Protein AF-A0A550H3U7-F1 (afdb_monomer_lite)

Foldseek 3Di:
DKDKDWPAQQFPDDPVDPDRHHRPWHGPGMFIDPFPLARQLVVPVRTPCVVVCVVPVDDSLVVSVVCVVVVGDDDSNDDDDDDD

Structure (mmCIF, N/CA/C/O backbone):
data_AF-A0A550H3U7-F1
#
_entry.id   AF-A0A550H3U7-F1
#
loop_
_atom_site.group_PDB
_atom_site.id
_atom_site.type_symbol
_atom_site.label_atom_id
_atom_site.label_alt_id
_atom_site.label_comp_id
_atom_site.label_asym_id
_atom_site.label_entity_id
_atom_site.label_seq_id
_atom_site.pdbx_PDB_ins_code
_atom_site.Cartn_x
_atom_site.Cartn_y
_atom_site.Cartn_z
_atom_site.occupancy
_atom_site.B_iso_or_equiv
_atom_site.auth_seq_id
_atom_site.auth_comp_id
_atom_site.auth_asym_id
_atom_site.auth_atom_id
_atom_site.pdbx_PDB_model_num
ATOM 1 N N . MET A 1 1 ? 10.374 -13.331 -8.882 1.00 81.12 1 MET A N 1
ATOM 2 C CA . MET A 1 1 ? 10.084 -13.525 -7.439 1.00 81.12 1 MET A CA 1
ATOM 3 C C . MET A 1 1 ? 8.629 -13.133 -7.237 1.00 81.12 1 MET A C 1
ATOM 5 O O . MET A 1 1 ? 8.157 -12.329 -8.025 1.00 81.12 1 MET A O 1
ATOM 9 N N . SER A 1 2 ? 7.903 -13.709 -6.283 1.00 93.88 2 SER A N 1
ATOM 10 C CA . SER A 1 2 ? 6.462 -13.441 -6.133 1.00 93.88 2 SER A CA 1
ATOM 11 C C . SER A 1 2 ? 6.196 -12.720 -4.820 1.00 93.88 2 SER A C 1
ATOM 13 O O . SER A 1 2 ? 6.746 -13.104 -3.789 1.00 93.88 2 SER A O 1
ATOM 15 N N . TYR A 1 3 ? 5.357 -11.691 -4.872 1.00 96.62 3 TYR A N 1
ATOM 16 C CA . TYR A 1 3 ? 5.014 -10.826 -3.751 1.00 96.62 3 TYR A CA 1
ATOM 17 C C . TYR A 1 3 ? 3.510 -10.880 -3.513 1.00 96.62 3 TYR A C 1
ATOM 19 O O . TYR A 1 3 ? 2.724 -10.890 -4.463 1.00 96.62 3 TYR A O 1
ATOM 27 N N . VAL A 1 4 ? 3.125 -10.913 -2.240 1.00 96.62 4 VAL A N 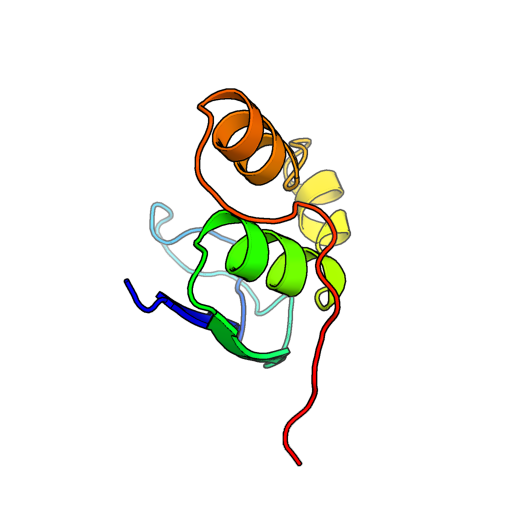1
ATOM 28 C CA . VAL A 1 4 ? 1.732 -10.887 -1.791 1.00 96.62 4 VAL A CA 1
ATOM 29 C C . VAL A 1 4 ? 1.630 -9.898 -0.638 1.00 96.62 4 VAL A C 1
ATOM 31 O O . VAL A 1 4 ? 2.466 -9.928 0.264 1.00 96.62 4 VAL A O 1
ATOM 34 N N . SER A 1 5 ? 0.619 -9.035 -0.671 1.00 94.88 5 SER A N 1
ATOM 35 C CA . SER A 1 5 ? 0.341 -8.045 0.369 1.00 94.88 5 SER A CA 1
ATOM 36 C C . SER A 1 5 ? -1.121 -8.140 0.785 1.00 94.88 5 SER A C 1
ATOM 38 O O . SER A 1 5 ? -2.006 -8.284 -0.058 1.00 94.88 5 SER A O 1
ATOM 40 N N . PHE A 1 6 ? -1.367 -8.091 2.090 1.00 95.31 6 PHE A N 1
ATOM 41 C CA . PHE A 1 6 ? -2.696 -8.191 2.683 1.00 95.31 6 PHE A CA 1
ATOM 42 C C . PHE A 1 6 ? -3.083 -6.815 3.214 1.00 95.31 6 PHE A C 1
ATOM 44 O O . PHE A 1 6 ? -2.546 -6.365 4.224 1.00 95.31 6 PHE A O 1
ATOM 51 N N . ALA A 1 7 ? -4.016 -6.149 2.544 1.00 94.50 7 ALA A N 1
ATOM 52 C CA . ALA A 1 7 ? -4.497 -4.835 2.944 1.00 94.50 7 ALA A CA 1
ATOM 53 C C . ALA A 1 7 ? -5.759 -4.994 3.789 1.00 94.50 7 ALA A C 1
ATOM 55 O O . ALA A 1 7 ? -6.868 -4.739 3.329 1.00 94.50 7 ALA A O 1
ATOM 56 N N . LYS A 1 8 ? -5.592 -5.470 5.023 1.00 95.00 8 LYS A N 1
ATOM 57 C CA . LYS A 1 8 ? -6.715 -5.812 5.892 1.00 95.00 8 LYS A CA 1
ATOM 58 C C . LYS A 1 8 ? -6.711 -4.981 7.165 1.00 95.00 8 LYS A C 1
ATOM 60 O O . LYS A 1 8 ? -5.731 -5.017 7.899 1.00 95.00 8 LYS A O 1
ATOM 65 N N . ASP A 1 9 ? -7.833 -4.306 7.421 1.00 94.31 9 ASP A N 1
ATOM 66 C CA . ASP A 1 9 ? -8.123 -3.587 8.667 1.00 94.31 9 ASP A CA 1
ATOM 67 C C . ASP A 1 9 ? -6.941 -2.723 9.148 1.00 94.31 9 ASP A C 1
ATOM 69 O O . ASP A 1 9 ? -6.421 -2.901 10.246 1.00 94.31 9 ASP A O 1
ATOM 73 N N . ILE A 1 10 ? -6.493 -1.796 8.296 1.00 93.81 10 ILE A N 1
ATOM 74 C CA . ILE A 1 10 ? -5.301 -0.975 8.530 1.00 93.81 10 ILE A CA 1
ATOM 75 C C . ILE A 1 10 ? -5.585 0.030 9.641 1.00 93.81 10 ILE A C 1
ATOM 77 O O . ILE A 1 10 ? -6.503 0.856 9.552 1.00 93.81 10 ILE A O 1
ATOM 81 N N . THR A 1 11 ? -4.776 -0.040 10.689 1.00 94.62 11 THR A N 1
ATOM 82 C CA . THR A 1 11 ? -4.960 0.722 11.917 1.00 94.62 11 THR A CA 1
ATOM 83 C C . THR A 1 11 ? -4.212 2.043 11.888 1.00 94.62 11 THR A C 1
ATOM 85 O O . THR A 1 11 ? -3.296 2.250 11.095 1.00 94.62 11 THR A O 1
ATOM 88 N N . GLN A 1 12 ? -4.623 2.957 12.764 1.00 92.38 12 GLN A N 1
ATOM 89 C CA . GLN A 1 12 ? -4.025 4.280 12.866 1.00 92.38 12 GLN A CA 1
ATOM 90 C C . GLN A 1 12 ? -2.528 4.169 13.143 1.00 92.38 12 GLN A C 1
ATOM 92 O O . GLN A 1 12 ? -1.727 4.770 12.434 1.00 92.38 12 GLN A O 1
ATOM 97 N N . TYR A 1 13 ? -2.154 3.399 14.157 1.00 92.00 13 TYR A N 1
ATOM 98 C CA . TYR A 1 13 ? -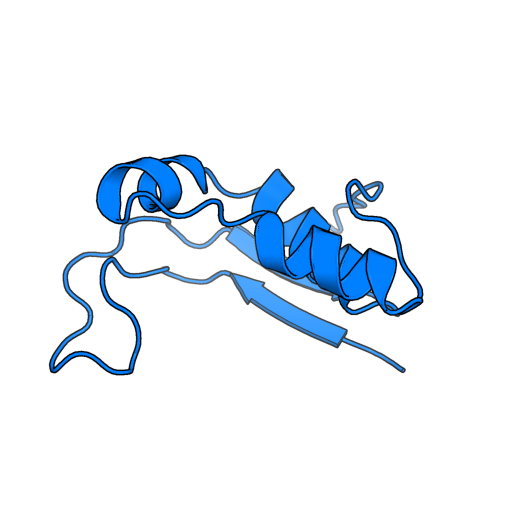0.790 3.320 14.645 1.00 92.00 13 TYR A CA 1
ATOM 99 C C . TYR A 1 13 ? -0.057 2.101 14.090 1.00 92.00 13 TYR A C 1
ATOM 101 O O . TYR A 1 13 ? -0.614 1.005 14.029 1.00 92.00 13 TYR A O 1
ATOM 109 N N . CYS A 1 14 ? 1.209 2.306 13.718 1.00 86.31 14 CYS A N 1
ATOM 110 C CA . CYS A 1 14 ? 2.115 1.232 13.327 1.00 86.31 14 CYS A CA 1
ATOM 111 C C . CYS A 1 14 ? 2.421 0.303 14.507 1.00 86.31 14 CYS A C 1
ATOM 113 O O . CYS A 1 14 ? 2.419 0.731 15.661 1.00 86.31 14 CYS A O 1
ATOM 115 N N . ASP A 1 15 ? 2.841 -0.922 14.195 1.00 88.75 15 ASP A N 1
ATOM 116 C CA . ASP A 1 15 ? 3.188 -1.978 15.162 1.00 88.75 15 ASP A CA 1
ATOM 117 C C . ASP A 1 15 ? 4.276 -1.596 16.180 1.00 88.75 15 ASP A C 1
ATOM 119 O O . ASP A 1 15 ? 4.475 -2.278 17.183 1.00 88.75 15 ASP A O 1
ATOM 123 N N . CYS A 1 16 ? 5.007 -0.508 15.934 1.00 89.19 16 CYS A N 1
ATOM 124 C CA . CYS A 1 16 ? 5.999 0.018 16.864 1.00 89.19 16 CYS A CA 1
ATOM 125 C C . CYS A 1 16 ? 5.392 0.802 18.041 1.00 89.19 16 CYS A C 1
ATOM 127 O O . CYS A 1 16 ? 6.115 1.133 18.983 1.00 89.19 16 CYS A O 1
ATOM 129 N N . LEU A 1 17 ? 4.097 1.122 17.998 1.00 92.50 17 LEU A N 1
ATOM 130 C CA . LEU A 1 17 ? 3.385 1.846 19.048 1.00 92.50 17 LEU A CA 1
ATOM 131 C C . LEU A 1 17 ? 2.692 0.870 20.022 1.00 92.50 17 LEU A C 1
ATOM 133 O O . LEU A 1 17 ? 2.363 -0.251 19.643 1.00 92.50 17 LEU A O 1
ATOM 137 N N . PRO A 1 18 ? 2.427 1.272 21.284 1.00 91.69 18 PRO A N 1
ATOM 138 C CA . PRO A 1 18 ? 1.884 0.378 22.320 1.00 91.69 18 PRO A CA 1
ATOM 139 C C . PRO A 1 18 ? 0.489 -0.207 22.044 1.00 91.69 18 PRO A C 1
ATOM 141 O O . PRO A 1 18 ? 0.029 -1.064 22.797 1.00 91.69 18 PRO A O 1
ATOM 144 N N . GLY A 1 19 ? -0.207 0.271 21.014 1.00 94.19 19 GLY A N 1
ATOM 145 C CA . GLY A 1 19 ? -1.497 -0.249 20.585 1.00 94.19 19 GLY A CA 1
ATOM 146 C C . GLY A 1 19 ? -1.884 0.274 19.198 1.00 94.19 19 GLY A C 1
ATOM 147 O O . GLY A 1 19 ? -1.371 1.314 18.787 1.00 94.19 19 GLY A O 1
ATOM 148 N N . PRO A 1 20 ? -2.797 -0.419 18.493 1.00 91.81 20 PRO A N 1
ATOM 149 C CA . PRO A 1 20 ? -3.135 -0.127 17.095 1.00 91.81 20 PRO A CA 1
ATOM 150 C C . PRO A 1 20 ? -3.975 1.147 16.903 1.00 91.81 20 PRO A C 1
ATOM 152 O O . PRO A 1 20 ? -3.955 1.756 15.835 1.00 91.81 20 PRO A O 1
ATOM 155 N N . GLY A 1 21 ? -4.706 1.580 17.935 1.00 94.00 21 GLY A N 1
ATOM 156 C CA . GLY A 1 21 ? -5.718 2.628 17.795 1.00 94.00 21 GLY A CA 1
ATOM 157 C C . GLY A 1 21 ? -6.954 2.106 17.061 1.00 94.00 21 GLY A C 1
ATOM 158 O O . GLY A 1 21 ? -7.333 0.949 17.234 1.00 94.00 21 GLY A O 1
ATOM 159 N N . GLU A 1 22 ? -7.576 2.962 16.255 1.00 94.06 22 GLU A N 1
ATOM 160 C CA . GLU A 1 22 ? -8.764 2.614 15.470 1.00 94.06 22 GLU A CA 1
ATOM 161 C C . GLU A 1 22 ? -8.389 2.086 14.080 1.00 94.06 22 GLU A C 1
ATOM 163 O O . GL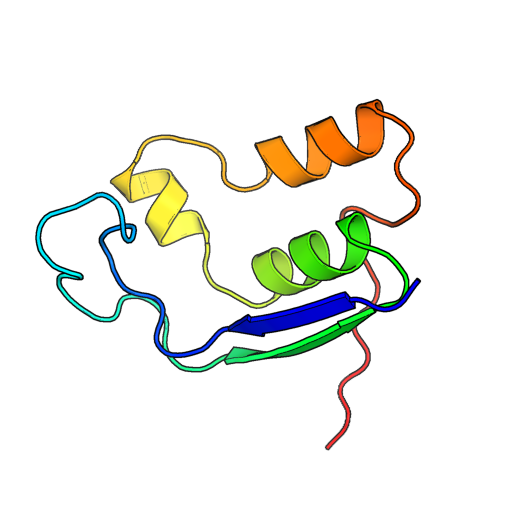U A 1 22 ? -7.342 2.437 13.529 1.00 94.06 22 GLU A O 1
ATOM 168 N N . VAL A 1 23 ? -9.268 1.277 13.482 1.00 94.94 23 VAL A N 1
ATOM 169 C CA . VAL A 1 23 ? -9.162 0.908 12.061 1.00 94.94 23 VAL A CA 1
ATOM 170 C C . VAL A 1 23 ? -9.514 2.130 11.215 1.00 94.94 23 VAL A C 1
ATOM 172 O O . VAL A 1 23 ? -10.640 2.624 11.263 1.00 94.94 23 VAL A O 1
ATOM 175 N N . VAL A 1 24 ? -8.548 2.614 10.435 1.00 94.75 24 VAL A N 1
ATOM 176 C CA . VAL A 1 24 ? -8.686 3.813 9.593 1.00 94.75 24 VAL A CA 1
ATOM 177 C C . VAL A 1 24 ? -9.025 3.435 8.154 1.00 94.75 24 VAL A C 1
ATOM 179 O O . VAL A 1 24 ? -9.795 4.137 7.501 1.00 94.75 24 VAL A O 1
ATOM 182 N N . ILE A 1 25 ? -8.515 2.297 7.673 1.00 93.50 25 ILE A N 1
ATOM 183 C CA . ILE A 1 25 ? -8.840 1.756 6.350 1.00 93.50 25 ILE A CA 1
ATOM 184 C C . ILE A 1 25 ? -9.352 0.328 6.521 1.00 93.50 25 ILE A C 1
ATOM 186 O O . ILE A 1 25 ? -8.691 -0.517 7.118 1.00 93.50 25 ILE A O 1
ATOM 190 N N . LYS A 1 26 ? -10.559 0.068 6.016 1.00 92.81 26 LYS A N 1
ATOM 191 C CA . LYS A 1 26 ? -11.177 -1.265 6.045 1.00 92.81 26 LYS A CA 1
ATOM 192 C C . LYS A 1 26 ? -10.473 -2.212 5.072 1.00 92.81 26 LYS A C 1
ATOM 194 O O . LYS A 1 26 ? -9.701 -1.769 4.230 1.00 92.81 26 LYS A O 1
ATOM 199 N N . ASP A 1 27 ? -10.773 -3.503 5.184 1.00 94.56 27 ASP A N 1
ATOM 200 C CA . ASP A 1 27 ? -10.306 -4.531 4.249 1.00 94.56 27 ASP A CA 1
ATOM 201 C C . ASP A 1 27 ? -10.436 -4.099 2.771 1.00 94.56 27 ASP A C 1
ATOM 203 O O . ASP A 1 27 ? -11.534 -3.827 2.279 1.00 94.56 27 ASP A O 1
ATOM 207 N N . ALA A 1 28 ? -9.287 -4.012 2.100 1.00 92.75 28 ALA A N 1
ATOM 208 C CA . ALA A 1 28 ? -9.110 -3.673 0.691 1.00 92.75 28 ALA A CA 1
ATOM 209 C C . ALA A 1 28 ? -8.608 -4.879 -0.131 1.00 92.75 28 ALA A C 1
ATOM 211 O O . ALA A 1 28 ? -8.257 -4.733 -1.301 1.00 92.75 28 ALA A O 1
ATOM 212 N N . GLY A 1 29 ? -8.590 -6.074 0.468 1.00 94.25 29 GLY A N 1
ATOM 213 C CA . GLY A 1 29 ? -8.270 -7.330 -0.192 1.00 94.25 29 GLY A CA 1
ATOM 214 C C . GLY A 1 29 ? -6.789 -7.710 -0.171 1.00 94.25 29 GLY A C 1
AT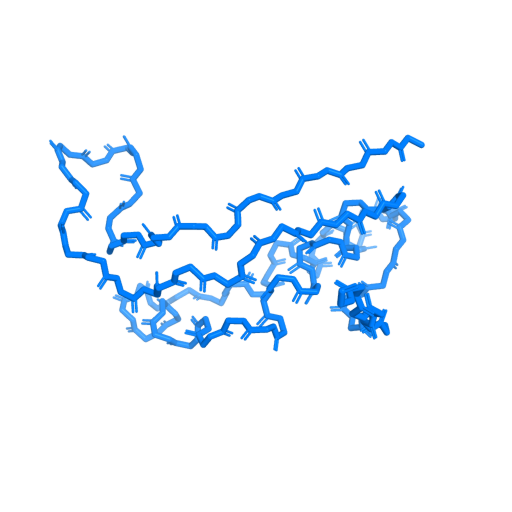OM 215 O O . GLY A 1 29 ? -5.987 -7.268 0.658 1.00 94.25 29 GLY A O 1
ATOM 216 N N . ILE A 1 30 ? -6.440 -8.611 -1.088 1.00 96.12 30 ILE A N 1
ATOM 217 C CA . ILE A 1 30 ? -5.102 -9.187 -1.229 1.00 96.12 30 ILE A CA 1
ATOM 218 C C . ILE A 1 30 ? -4.542 -8.766 -2.582 1.00 96.12 30 ILE A C 1
ATOM 220 O O . ILE A 1 30 ? -5.174 -8.965 -3.618 1.00 96.12 30 ILE A O 1
ATOM 224 N N . PHE A 1 31 ? -3.329 -8.232 -2.569 1.00 96.69 31 PHE A N 1
ATOM 225 C CA . PHE A 1 31 ? -2.585 -7.842 -3.756 1.00 96.69 31 PHE A CA 1
ATOM 226 C C . PHE A 1 31 ? -1.540 -8.912 -4.056 1.00 96.69 31 PHE A C 1
ATOM 228 O O . PHE A 1 31 ? -0.936 -9.470 -3.139 1.00 96.69 31 PHE A O 1
ATOM 235 N N . ALA A 1 32 ? -1.305 -9.190 -5.336 1.00 96.50 32 ALA A N 1
ATOM 236 C CA . ALA A 1 32 ? -0.268 -10.109 -5.784 1.00 96.50 32 ALA A CA 1
ATOM 237 C C . ALA A 1 32 ? 0.439 -9.547 -7.020 1.00 96.50 32 ALA A C 1
ATOM 239 O O . ALA A 1 32 ? -0.194 -8.955 -7.893 1.00 96.50 32 ALA A O 1
ATOM 240 N N . SER A 1 33 ? 1.759 -9.712 -7.081 1.00 96.81 33 SER A N 1
ATOM 241 C CA . SER A 1 33 ? 2.599 -9.169 -8.152 1.00 96.81 33 SER A CA 1
ATOM 242 C C . SER A 1 33 ? 3.929 -9.919 -8.235 1.00 96.81 33 SER A C 1
ATOM 244 O O . SER A 1 33 ? 4.386 -10.514 -7.259 1.00 96.81 33 SER A O 1
ATOM 246 N N . GLU A 1 34 ? 4.597 -9.852 -9.384 1.00 96.56 34 GLU A N 1
ATOM 247 C CA . GLU A 1 34 ? 5.998 -10.282 -9.528 1.00 96.56 34 GLU A CA 1
ATOM 248 C C . GLU A 1 34 ? 7.004 -9.173 -9.179 1.00 96.56 34 GLU A C 1
ATOM 250 O O . GLU A 1 34 ? 8.211 -9.404 -9.150 1.00 96.56 34 GLU A O 1
ATOM 255 N N . SER A 1 35 ? 6.503 -7.972 -8.882 1.00 96.50 35 SER A N 1
ATOM 256 C CA . SER A 1 35 ? 7.289 -6.800 -8.508 1.00 96.50 35 SER A CA 1
ATOM 257 C C . SER A 1 35 ? 6.841 -6.224 -7.158 1.00 96.50 35 SER A C 1
ATOM 259 O O . SER A 1 35 ? 5.637 -5.993 -6.976 1.00 96.50 35 SER A O 1
ATOM 261 N N . PRO A 1 36 ? 7.792 -5.897 -6.259 1.00 95.69 36 PRO A N 1
ATOM 262 C CA . PRO A 1 36 ? 7.492 -5.218 -5.003 1.00 95.69 36 PRO A CA 1
ATOM 263 C C . PRO A 1 36 ? 7.134 -3.735 -5.215 1.00 95.69 36 PRO A C 1
ATOM 265 O O . PRO A 1 36 ? 6.328 -3.181 -4.485 1.00 95.69 36 PRO A O 1
ATOM 268 N N . VAL A 1 37 ? 7.661 -3.080 -6.255 1.00 97.56 37 VAL A N 1
ATOM 269 C CA . VAL A 1 37 ? 7.281 -1.689 -6.566 1.00 97.56 37 VAL A CA 1
ATOM 270 C C . VAL A 1 37 ? 5.828 -1.638 -7.034 1.00 97.56 37 VAL A C 1
ATOM 272 O O . VAL A 1 37 ? 5.057 -0.801 -6.572 1.00 97.56 37 VAL A O 1
ATOM 275 N N . SER A 1 38 ? 5.435 -2.570 -7.908 1.00 97.81 38 SER A N 1
ATOM 276 C CA . SER A 1 38 ? 4.060 -2.630 -8.402 1.00 97.81 38 SER A CA 1
ATOM 277 C C . SER A 1 38 ? 3.065 -3.045 -7.317 1.00 97.81 38 SER A C 1
ATOM 279 O O . SER A 1 38 ? 1.935 -2.574 -7.341 1.00 97.81 38 SER A O 1
ATOM 281 N N . ILE A 1 39 ? 3.425 -3.906 -6.357 1.00 97.00 39 ILE A N 1
ATOM 282 C CA . ILE A 1 39 ? 2.468 -4.277 -5.301 1.00 97.00 39 ILE A CA 1
ATOM 283 C C . ILE A 1 39 ? 2.177 -3.100 -4.363 1.00 97.00 39 ILE A C 1
ATOM 285 O O . ILE A 1 39 ? 1.009 -2.835 -4.083 1.00 97.00 39 ILE A O 1
ATOM 289 N N . ASP A 1 40 ? 3.204 -2.342 -3.970 1.00 96.62 40 ASP A N 1
ATOM 290 C CA . ASP A 1 40 ? 3.047 -1.176 -3.095 1.00 96.62 40 ASP A CA 1
ATOM 291 C C . ASP A 1 40 ? 2.357 -0.016 -3.826 1.00 96.62 40 ASP A C 1
ATOM 293 O O . ASP A 1 40 ? 1.468 0.634 -3.274 1.00 96.62 40 ASP A O 1
ATOM 297 N N . GLY A 1 41 ? 2.697 0.204 -5.102 1.00 96.94 41 GLY A N 1
ATOM 298 C CA . GLY A 1 41 ? 2.016 1.183 -5.951 1.00 96.94 41 GLY A CA 1
ATOM 299 C C . GLY A 1 41 ? 0.538 0.843 -6.172 1.00 96.94 41 GLY A C 1
ATOM 300 O O . GLY A 1 41 ? -0.315 1.726 -6.116 1.00 96.94 41 GLY A O 1
ATOM 301 N N . ALA A 1 42 ? 0.205 -0.437 -6.374 1.00 96.81 42 ALA A N 1
ATOM 302 C CA . ALA A 1 42 ? -1.184 -0.884 -6.486 1.00 96.81 42 ALA A CA 1
ATOM 303 C C . ALA A 1 42 ? -1.945 -0.715 -5.165 1.00 96.81 42 ALA A C 1
ATOM 305 O O . ALA A 1 42 ? -3.070 -0.223 -5.177 1.00 96.81 42 ALA A O 1
ATOM 306 N N . PHE A 1 43 ? -1.324 -1.079 -4.040 1.00 96.25 43 PHE A N 1
ATOM 307 C CA . PHE A 1 43 ? -1.889 -0.899 -2.707 1.00 96.25 43 PHE A CA 1
ATOM 308 C C . PHE A 1 43 ? -2.258 0.568 -2.455 1.00 96.25 43 PHE A C 1
ATOM 310 O O . PHE A 1 43 ? -3.430 0.865 -2.226 1.00 96.25 43 PHE A O 1
ATOM 317 N N . LEU A 1 44 ? -1.298 1.491 -2.596 1.00 95.75 44 LEU A N 1
ATOM 318 C CA . LEU A 1 44 ? -1.534 2.925 -2.394 1.00 95.75 44 LEU A CA 1
ATOM 319 C C . LEU A 1 44 ? -2.536 3.494 -3.405 1.00 95.75 44 LEU A C 1
ATOM 321 O O . LEU A 1 44 ? -3.283 4.402 -3.083 1.00 95.75 44 LEU A O 1
ATOM 325 N N . LYS A 1 45 ? -2.630 2.945 -4.616 1.00 94.88 45 LYS A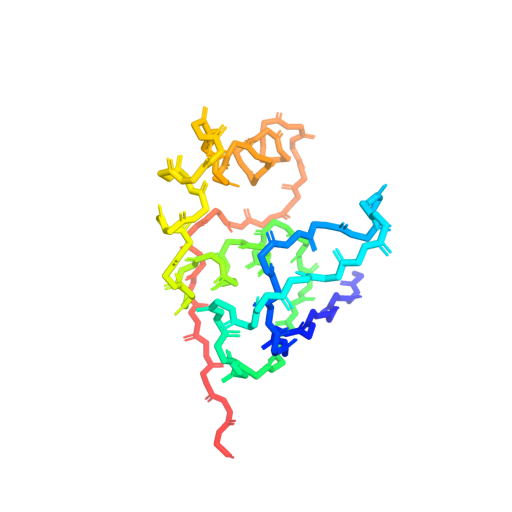 N 1
ATOM 326 C CA . LYS A 1 45 ? -3.642 3.377 -5.590 1.00 94.88 45 LYS A CA 1
ATOM 327 C C . LYS A 1 45 ? -5.072 2.971 -5.213 1.00 94.88 45 LYS A C 1
ATOM 329 O O . LYS A 1 45 ? -6.012 3.638 -5.640 1.00 94.88 45 LYS A O 1
ATOM 334 N N . VAL A 1 46 ? -5.246 1.872 -4.477 1.00 94.44 46 VAL A N 1
ATOM 335 C CA . VAL A 1 46 ? -6.569 1.352 -4.082 1.00 94.44 46 VAL A CA 1
ATOM 336 C C . VAL A 1 46 ? -7.045 1.937 -2.757 1.00 94.44 46 VAL A C 1
ATOM 338 O O . VAL A 1 46 ? -8.240 2.179 -2.597 1.00 94.44 46 VAL A O 1
ATOM 341 N N . ILE A 1 47 ? -6.139 2.165 -1.806 1.00 93.69 47 ILE A N 1
ATOM 342 C CA . ILE A 1 47 ? -6.503 2.708 -0.495 1.00 93.69 47 ILE A CA 1
ATOM 343 C C . ILE A 1 47 ? -6.491 4.243 -0.483 1.00 93.69 47 ILE A C 1
ATOM 345 O O . ILE A 1 47 ? -5.712 4.878 -1.188 1.00 93.69 47 ILE A O 1
ATOM 349 N N . ASP A 1 48 ? -7.304 4.863 0.377 1.00 90.88 48 ASP A N 1
ATOM 350 C CA . ASP A 1 48 ? -7.222 6.307 0.649 1.00 90.88 48 ASP A CA 1
ATOM 351 C C . ASP A 1 48 ? -6.026 6.610 1.570 1.00 90.88 48 ASP A C 1
ATOM 353 O O . ASP A 1 48 ? -6.177 6.898 2.757 1.00 90.88 48 ASP A O 1
ATOM 357 N N . TYR A 1 49 ? -4.805 6.488 1.040 1.00 93.00 49 TYR A N 1
ATOM 358 C CA . TYR A 1 49 ? -3.573 6.700 1.809 1.00 93.00 49 TYR A CA 1
ATOM 359 C C . TYR A 1 49 ? -3.371 8.157 2.246 1.00 93.00 49 TYR A C 1
ATOM 361 O O . TYR A 1 49 ? -2.567 8.423 3.143 1.00 93.00 49 TYR A O 1
ATOM 369 N N . GLU A 1 50 ? -4.096 9.120 1.663 1.00 94.12 50 GLU A N 1
ATOM 370 C CA . GLU A 1 50 ? -3.968 10.529 2.039 1.00 94.12 50 GLU A CA 1
ATOM 371 C C . GLU A 1 50 ? -4.316 10.772 3.510 1.00 94.12 50 GLU A C 1
ATOM 373 O O . GLU A 1 50 ? -3.832 11.740 4.106 1.00 94.12 50 GLU A O 1
ATOM 378 N N . VAL A 1 51 ? -5.142 9.906 4.109 1.00 93.31 51 VAL A N 1
ATOM 379 C CA . VAL A 1 51 ? -5.442 9.946 5.543 1.00 93.31 51 VAL A CA 1
ATOM 380 C C . VAL A 1 51 ? -4.163 9.862 6.381 1.00 93.31 51 VAL A C 1
ATOM 382 O O . VAL A 1 51 ? -4.004 10.614 7.343 1.00 93.31 51 VAL A O 1
ATOM 385 N N . PHE A 1 52 ? -3.208 9.027 5.967 1.00 92.62 52 PHE A N 1
ATOM 386 C CA . PHE A 1 52 ? -1.917 8.872 6.626 1.00 92.62 52 PHE A CA 1
ATOM 387 C C . PHE A 1 52 ? -0.978 10.027 6.297 1.00 92.62 52 PHE A C 1
ATOM 389 O O . PHE A 1 52 ? -0.328 10.545 7.206 1.00 92.62 52 PHE A O 1
ATOM 396 N N . ASN A 1 53 ? -0.979 10.509 5.048 1.00 94.56 53 ASN A N 1
ATOM 397 C CA . ASN A 1 53 ? -0.211 11.700 4.682 1.00 94.56 53 ASN A CA 1
ATOM 398 C C . ASN A 1 53 ? -0.598 12.902 5.555 1.00 94.56 53 ASN A C 1
ATOM 400 O O . ASN A 1 53 ? 0.272 13.621 6.041 1.00 94.56 53 ASN A O 1
ATOM 404 N N . LYS A 1 54 ? -1.899 13.100 5.798 1.00 93.88 54 LYS A N 1
ATOM 405 C CA . LYS A 1 54 ? -2.421 14.189 6.638 1.00 93.88 54 LYS A CA 1
ATOM 406 C C . LYS A 1 54 ? -2.129 13.961 8.122 1.00 93.88 54 LYS A C 1
ATOM 408 O O . LYS A 1 54 ? -1.742 14.904 8.806 1.00 93.88 54 LYS A O 1
ATOM 413 N N . ALA A 1 55 ? -2.301 12.734 8.619 1.00 91.06 55 ALA A N 1
ATOM 414 C CA . ALA A 1 55 ? -2.091 12.412 10.031 1.00 91.06 55 ALA A CA 1
ATOM 415 C C . ALA A 1 55 ? -0.615 12.502 10.450 1.00 91.06 55 ALA A C 1
ATOM 417 O O . ALA A 1 55 ? -0.316 12.963 11.551 1.00 91.06 55 ALA A O 1
ATOM 418 N N . TYR A 1 56 ? 0.298 12.075 9.574 1.00 90.06 56 TYR A N 1
ATOM 419 C CA . TYR A 1 56 ? 1.722 11.934 9.891 1.00 90.06 56 TYR A CA 1
ATOM 420 C C . TYR A 1 56 ? 2.624 12.949 9.197 1.00 90.06 56 TYR A C 1
ATOM 422 O O . TYR A 1 56 ? 3.802 13.029 9.534 1.00 90.06 56 TYR A O 1
ATOM 430 N N . ASN A 1 57 ? 2.085 13.754 8.277 1.00 94.06 57 ASN A N 1
ATOM 431 C CA . ASN A 1 57 ? 2.833 14.735 7.488 1.00 94.06 57 ASN A CA 1
ATOM 432 C C . ASN A 1 57 ? 4.027 14.105 6.740 1.00 94.06 57 ASN A C 1
ATOM 434 O O . ASN A 1 57 ? 5.115 14.679 6.667 1.00 94.06 57 ASN A O 1
ATOM 438 N N . VAL A 1 58 ? 3.819 12.898 6.208 1.00 91.38 58 VAL A N 1
ATOM 439 C CA . VAL A 1 58 ? 4.796 12.115 5.438 1.00 91.38 58 VAL A CA 1
ATOM 440 C C . VAL A 1 58 ? 4.117 11.615 4.171 1.00 91.38 58 VAL A C 1
ATOM 442 O O . VAL A 1 58 ? 2.999 11.127 4.242 1.00 91.38 58 VAL A O 1
ATOM 445 N N . ASP A 1 59 ? 4.781 11.715 3.021 1.00 95.50 59 ASP A N 1
ATOM 446 C CA . ASP A 1 59 ? 4.256 11.164 1.770 1.00 95.50 59 ASP A CA 1
ATOM 447 C C . ASP A 1 59 ? 4.430 9.638 1.718 1.00 95.50 59 ASP A C 1
ATOM 449 O O . ASP A 1 59 ? 5.552 9.140 1.602 1.00 95.50 59 ASP A O 1
ATOM 453 N N . CYS A 1 60 ? 3.325 8.891 1.759 1.00 95.44 60 CYS A N 1
ATOM 454 C CA . CYS A 1 60 ? 3.328 7.435 1.618 1.00 95.44 60 CYS A CA 1
ATOM 455 C C . CYS A 1 60 ? 3.935 6.949 0.291 1.00 95.44 60 CYS A C 1
ATOM 457 O O . CYS A 1 60 ? 4.497 5.855 0.256 1.00 95.44 60 CYS A O 1
ATOM 459 N N . MET A 1 61 ? 3.891 7.742 -0.789 1.00 96.88 61 MET A N 1
ATOM 460 C CA . MET A 1 61 ? 4.476 7.342 -2.076 1.00 96.88 61 MET A CA 1
ATOM 461 C C . MET A 1 61 ? 6.007 7.408 -2.092 1.00 96.88 61 MET A C 1
ATOM 463 O O . MET A 1 61 ? 6.626 6.827 -2.988 1.00 96.88 61 MET A O 1
ATOM 467 N N . LEU A 1 62 ? 6.637 8.065 -1.109 1.00 97.00 62 LEU A N 1
ATOM 468 C CA . LEU A 1 62 ? 8.087 8.252 -1.068 1.00 97.00 62 LEU A CA 1
ATOM 469 C C . LEU A 1 62 ? 8.839 6.919 -1.173 1.00 97.00 62 LEU A C 1
ATOM 471 O O . LEU A 1 62 ? 9.780 6.805 -1.952 1.00 97.00 62 LEU A O 1
ATOM 475 N N . GLN A 1 63 ? 8.407 5.885 -0.447 1.00 94.69 63 GLN A N 1
ATOM 476 C CA . GLN A 1 63 ? 9.080 4.580 -0.471 1.00 94.69 63 GLN A CA 1
ATOM 477 C C . GLN A 1 63 ? 8.997 3.903 -1.844 1.00 94.69 63 GLN A C 1
ATOM 479 O O . GLN A 1 63 ? 10.004 3.392 -2.334 1.00 94.69 63 GLN A O 1
ATOM 484 N N . VAL A 1 64 ? 7.837 3.962 -2.503 1.00 97.19 64 VAL A N 1
ATOM 485 C CA . VAL A 1 64 ? 7.631 3.405 -3.851 1.00 97.19 64 VAL A CA 1
ATOM 486 C C . VAL A 1 64 ? 8.510 4.135 -4.874 1.00 97.19 64 VAL A C 1
ATOM 488 O O . VAL A 1 64 ? 9.145 3.513 -5.730 1.00 97.19 64 VAL A O 1
ATOM 491 N N . GLN A 1 65 ? 8.604 5.462 -4.753 1.00 97.69 65 GLN A N 1
ATOM 492 C CA . GLN A 1 65 ? 9.445 6.298 -5.609 1.00 97.69 65 GLN A CA 1
ATOM 493 C C . GLN A 1 65 ? 10.941 6.018 -5.403 1.00 97.69 65 GLN A C 1
ATOM 495 O O . GLN A 1 65 ? 11.678 5.882 -6.381 1.00 97.69 65 GLN A O 1
ATOM 500 N N . GLU A 1 66 ? 11.407 5.904 -4.157 1.00 97.62 66 GLU A N 1
ATOM 501 C CA . GLU A 1 66 ? 12.809 5.591 -3.856 1.00 97.62 66 GLU A CA 1
ATOM 502 C C . GLU A 1 66 ? 13.183 4.167 -4.290 1.00 97.62 66 GLU A C 1
ATOM 504 O O . GLU A 1 66 ? 14.234 3.968 -4.899 1.00 97.62 66 GLU A O 1
ATOM 509 N N . ALA A 1 67 ? 12.299 3.183 -4.092 1.00 96.88 67 ALA A N 1
ATOM 510 C CA . ALA A 1 67 ? 12.500 1.823 -4.591 1.00 96.88 67 ALA A CA 1
ATOM 511 C C . ALA A 1 67 ? 12.695 1.806 -6.116 1.00 96.88 67 ALA A C 1
ATOM 513 O O . ALA A 1 67 ? 13.600 1.143 -6.631 1.00 96.88 67 ALA A O 1
ATOM 514 N N . LYS A 1 68 ? 11.909 2.609 -6.846 1.00 96.44 68 LYS A N 1
ATOM 515 C CA . LYS A 1 68 ? 12.077 2.767 -8.292 1.00 96.44 68 LYS A CA 1
ATOM 516 C C . LYS A 1 68 ? 13.417 3.416 -8.662 1.00 96.44 68 LYS A C 1
ATOM 518 O O . LYS A 1 68 ? 14.050 2.979 -9.623 1.00 96.44 68 LYS A O 1
ATOM 523 N N . LYS A 1 69 ? 13.878 4.420 -7.904 1.00 97.38 69 LYS A N 1
ATOM 524 C CA . LYS A 1 69 ? 15.193 5.070 -8.104 1.00 97.38 69 LYS A CA 1
ATOM 525 C C . LYS A 1 69 ? 16.366 4.120 -7.854 1.00 97.38 69 LYS A C 1
ATOM 527 O O . LYS A 1 69 ? 17.392 4.246 -8.516 1.00 97.38 69 LYS A O 1
ATOM 532 N N . LEU A 1 70 ? 16.199 3.139 -6.967 1.00 97.06 70 LEU A N 1
ATOM 533 C CA . LEU A 1 70 ? 17.162 2.057 -6.729 1.00 97.06 70 LEU A CA 1
ATOM 534 C C . LEU A 1 70 ? 17.159 0.975 -7.826 1.00 97.06 70 LEU A C 1
ATOM 536 O O . LEU A 1 70 ? 17.803 -0.058 -7.664 1.00 97.06 70 LEU A O 1
ATOM 540 N N . ALA A 1 71 ? 16.458 1.209 -8.941 1.00 95.56 71 ALA A N 1
ATOM 541 C CA . ALA A 1 71 ? 16.331 0.292 -10.070 1.00 95.56 71 ALA A CA 1
ATOM 542 C C . ALA A 1 71 ? 15.673 -1.056 -9.722 1.00 95.56 71 ALA A C 1
ATOM 544 O O . ALA A 1 71 ? 15.875 -2.044 -10.426 1.00 95.56 71 ALA A O 1
ATOM 545 N N . ILE A 1 72 ? 14.844 -1.095 -8.673 1.00 96.00 72 ILE A N 1
ATOM 546 C CA . ILE A 1 72 ? 13.982 -2.248 -8.412 1.00 96.00 72 ILE A CA 1
ATOM 547 C C . ILE A 1 72 ? 12.913 -2.306 -9.514 1.00 96.00 72 ILE A C 1
ATOM 549 O O . ILE A 1 72 ? 12.285 -1.299 -9.859 1.00 96.00 72 ILE A O 1
ATOM 553 N N . GLU A 1 73 ? 12.738 -3.485 -10.110 1.00 94.56 73 GLU A N 1
ATOM 554 C CA . GLU A 1 73 ? 11.792 -3.702 -11.206 1.00 94.56 73 GLU A CA 1
ATOM 555 C C . GLU A 1 73 ? 10.341 -3.468 -10.760 1.00 94.56 73 GLU A C 1
ATOM 557 O O . GLU A 1 73 ? 9.970 -3.786 -9.628 1.00 94.56 73 GLU A O 1
ATOM 562 N N . GLY A 1 74 ? 9.509 -2.933 -11.664 1.00 94.88 74 GLY A N 1
ATOM 563 C CA . GLY A 1 74 ? 8.096 -2.612 -11.422 1.00 94.88 74 GLY A CA 1
ATOM 564 C C . GLY A 1 74 ? 7.668 -1.210 -11.829 1.00 94.88 74 GLY A C 1
ATOM 565 O O .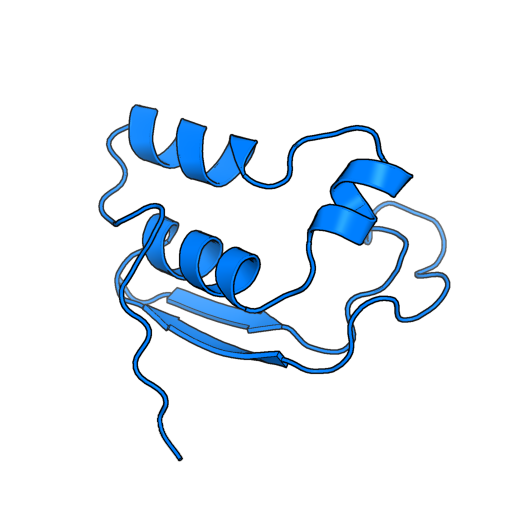 GLY A 1 74 ? 8.475 -0.406 -12.301 1.00 94.88 74 GLY A O 1
ATOM 566 N N . GLU A 1 75 ? 6.392 -0.909 -11.620 1.00 96.25 75 GLU A N 1
ATOM 567 C CA . GLU A 1 75 ? 5.759 0.368 -11.953 1.00 96.25 75 GLU A CA 1
ATOM 568 C C . GLU A 1 75 ? 5.210 1.027 -10.688 1.00 96.25 75 GLU A C 1
ATOM 570 O O . GLU A 1 75 ? 4.598 0.363 -9.860 1.00 96.25 75 GLU A O 1
ATOM 575 N N . THR A 1 76 ? 5.410 2.338 -10.540 1.00 96.62 76 THR A N 1
ATOM 576 C CA . THR A 1 76 ? 4.866 3.104 -9.404 1.00 96.62 76 THR A CA 1
ATOM 577 C C . THR A 1 76 ? 3.356 3.319 -9.526 1.00 96.62 76 THR A C 1
ATOM 579 O O . THR A 1 76 ? 2.675 3.485 -8.522 1.00 96.62 76 THR A O 1
ATOM 582 N N . GLU A 1 77 ? 2.833 3.295 -10.754 1.00 95.75 77 GLU A N 1
ATOM 583 C CA . GLU A 1 77 ? 1.408 3.410 -11.076 1.00 95.75 77 GLU A CA 1
ATOM 584 C C . GLU A 1 77 ? 0.958 2.224 -11.942 1.00 95.75 77 GLU A C 1
ATOM 586 O O . GLU A 1 77 ? 0.632 2.387 -13.119 1.00 95.75 77 GLU A O 1
ATOM 591 N N . PRO A 1 78 ? 0.944 1.006 -11.387 1.00 96.38 78 PRO A N 1
ATOM 592 C CA . PRO A 1 78 ? 0.669 -0.188 -12.165 1.00 96.38 78 PRO A CA 1
ATOM 593 C C . PRO A 1 78 ? -0.786 -0.236 -12.644 1.00 96.38 78 PRO A C 1
ATOM 595 O O . PRO A 1 78 ? -1.715 0.365 -12.073 1.00 96.38 78 PRO A O 1
ATOM 598 N N . LYS A 1 79 ? -0.998 -1.028 -13.694 1.00 96.00 79 LYS A N 1
ATOM 599 C CA . LYS A 1 79 ? -2.330 -1.480 -14.090 1.00 96.00 79 LYS A CA 1
ATOM 600 C C . LYS A 1 79 ? -2.803 -2.578 -13.136 1.00 96.00 79 LYS A C 1
ATOM 602 O O . LYS A 1 79 ? -2.119 -3.580 -12.952 1.00 96.00 79 LYS A O 1
ATOM 607 N N . ILE A 1 80 ? -3.986 -2.392 -12.559 1.00 95.25 80 ILE A N 1
ATOM 608 C CA . ILE A 1 80 ? -4.585 -3.341 -11.617 1.00 95.25 80 ILE A CA 1
ATOM 609 C C . ILE A 1 80 ? -5.550 -4.250 -12.380 1.00 95.25 80 ILE A C 1
ATOM 611 O O . ILE A 1 80 ? -6.348 -3.780 -13.194 1.00 95.25 80 ILE A O 1
ATOM 615 N N . HIS A 1 81 ? -5.446 -5.552 -12.124 1.00 94.81 81 HIS A N 1
ATOM 616 C CA . HIS A 1 81 ? -6.344 -6.575 -12.642 1.00 94.81 81 HIS A CA 1
ATOM 617 C C . HIS A 1 81 ? -7.079 -7.218 -11.469 1.00 94.81 81 HIS A C 1
ATOM 619 O O . HIS A 1 81 ? -6.469 -7.919 -10.666 1.00 94.81 81 HIS A O 1
ATOM 625 N N . GLU A 1 82 ? -8.379 -6.963 -11.370 1.00 92.38 82 GLU A N 1
ATOM 626 C CA . GLU A 1 82 ? -9.224 -7.557 -10.338 1.00 92.38 82 GLU A CA 1
ATOM 627 C C . GLU A 1 82 ? -9.619 -8.980 -10.737 1.00 92.38 82 GLU A C 1
ATOM 629 O O . GLU A 1 82 ? -10.027 -9.238 -11.872 1.00 92.38 82 GLU A O 1
ATOM 634 N N . LEU A 1 83 ? -9.475 -9.905 -9.792 1.00 85.25 83 LEU A N 1
ATOM 635 C CA . LEU A 1 83 ? -9.920 -11.284 -9.922 1.00 85.25 83 LEU A CA 1
ATOM 636 C C . LEU A 1 83 ? -11.160 -11.427 -9.036 1.00 85.25 83 LEU A C 1
ATOM 638 O O . LEU A 1 83 ? -11.039 -11.409 -7.812 1.00 85.25 83 LEU A O 1
ATOM 642 N N . CYS A 1 84 ? -12.337 -11.467 -9.662 1.00 62.41 84 CYS A N 1
ATOM 643 C CA . CYS A 1 84 ? -13.614 -11.697 -8.985 1.00 62.41 84 CYS A CA 1
ATOM 644 C C . CYS A 1 84 ? -13.788 -13.166 -8.585 1.00 62.41 84 CYS A C 1
ATOM 646 O O . CYS A 1 84 ? -13.414 -14.043 -9.400 1.00 62.41 84 CYS A O 1
#

Secondary structure (DSSP, 8-state):
--EEEEE-SEESS-TTSSS--SEEE---EEEEES-HHHHHHHHHHHTTTHHHHHHHS--TTHHHHHHHHTT-SS-SSPPP----

pLDDT: mean 94.03, std 4.47, range [62.41, 97.81]

Radius of gyration: 13.35 Å; chains: 1; bounding box: 31×28×36 Å

Sequence (84 aa):
MSYVSFAKDITQYCDCLPGPGEVVIKDAGIFASESPVSIDGAFLKVIDYEVFNKAYNVDCMLQVQEAKKLAIEGETEPKIHELC